Protein AF-A0A7L2VFL7-F1 (afdb_monomer)

InterPro domains:
  IPR003309 SCAN domain [PF02023] (6-89)
  IPR003309 SCAN domain [PS50804] (9-88)
  IPR003309 SCAN domain [SM00431] (5-115)
  IPR003309 SCAN domain [cd07936] (6-88)
  IPR038269 SCAN domain superfamily [G3DSA:1.10.4020.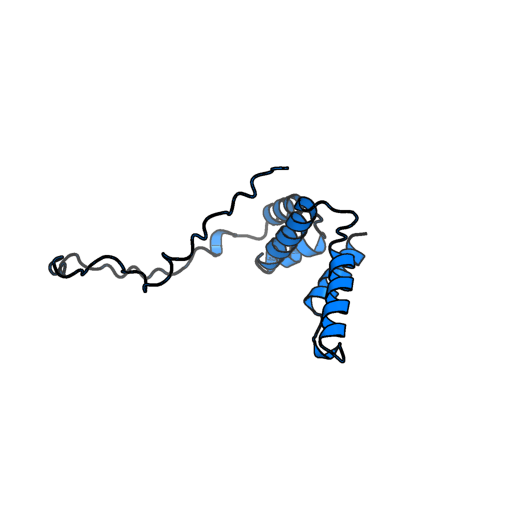10] (2-90)
  IPR050916 SCAN domain and C2H2-type zinc finger [PTHR45935] (4-140)

Foldseek 3Di:
DLVQLVVLVCCLVVPDPVVDPDPVRSVVSNVVSCCSNQVCVPDDPVLSVQVVVLVVVLVPDDPLQSVQLVVVRDPGPVSSVVSSVPPPPDDPPVPPDPPPVPPPDDPPPPDDPDPDPDDDDDPDDDPPPPDDDDDPDDDD

pLDDT: mean 75.17, std 22.05, range [34.53, 97.94]

Mean predicted aligned error: 16.54 Å

Solvent-accessible surface area (backbone atoms only — not comparable to full-atom values): 9161 Å² total; per-residue (Å²): 116,68,70,62,35,50,52,28,42,51,52,45,74,67,60,52,68,85,82,27,99,40,73,71,52,35,53,51,52,47,51,54,28,45,44,63,36,58,34,67,94,81,37,54,73,66,58,44,49,47,53,52,49,33,53,50,53,55,68,70,43,58,70,77,52,28,59,61,40,55,77,68,61,58,91,43,49,70,52,43,48,58,44,50,72,67,54,82,68,84,59,88,70,71,76,78,66,78,81,75,77,77,74,81,75,70,96,76,77,81,72,78,95,80,80,81,76,77,87,76,82,74,86,83,84,79,88,85,74,80,74,80,80,78,80,80,78,85,88,132

Radius of gyration: 26.39 Å; Cα contacts (8 Å, |Δi|>4): 62; chains: 1; bounding box: 78×59×44 Å

Secondary structure (DSSP, 8-state):
-HHHHHHHHHHHHH--GGGSSSHHHHHHHHHHHHHHHH-TTTS-HHHHHHHHHHHHHHHHS-HHHHHHHHTT--SSHHHHHHHHHH--SS-GGGG-----------TT----S-----S----S--TT--PPP-------

Structure (mmCIF, N/CA/C/O backbone):
data_AF-A0A7L2VFL7-F1
#
_entry.id   AF-A0A7L2VFL7-F1
#
loop_
_atom_site.group_PDB
_atom_site.id
_atom_site.type_symbol
_atom_site.label_atom_id
_atom_site.label_alt_id
_atom_site.label_comp_id
_atom_site.label_asym_id
_atom_site.label_entity_id
_atom_site.label_seq_id
_atom_site.pdbx_PDB_ins_code
_atom_site.Cartn_x
_atom_site.Cartn_y
_atom_site.Cartn_z
_atom_site.occupancy
_atom_site.B_iso_or_equiv
_atom_site.auth_seq_id
_atom_site.auth_comp_id
_atom_site.auth_asym_id
_atom_site.auth_atom_id
_atom_site.pdbx_PDB_model_num
ATOM 1 N N . GLY A 1 1 ? 9.071 12.356 2.035 1.00 55.81 1 GLY A N 1
ATOM 2 C CA . GLY A 1 1 ? 7.751 12.522 2.670 1.00 55.81 1 GLY A CA 1
ATOM 3 C C . GLY A 1 1 ? 6.825 11.390 2.271 1.00 55.81 1 GLY A C 1
ATOM 4 O O . GLY A 1 1 ? 7.038 10.813 1.204 1.00 55.81 1 GLY A O 1
ATOM 5 N N . GLY A 1 2 ? 5.824 11.090 3.104 1.00 70.19 2 GLY A N 1
ATOM 6 C CA . GLY A 1 2 ? 4.863 9.991 2.915 1.00 70.19 2 GLY A CA 1
ATOM 7 C C . GLY A 1 2 ? 4.106 10.017 1.579 1.00 70.19 2 GLY A C 1
ATOM 8 O O . GLY A 1 2 ? 3.979 8.979 0.937 1.00 70.19 2 GLY A O 1
ATOM 9 N N . ALA A 1 3 ? 3.743 11.201 1.070 1.00 75.56 3 ALA A N 1
ATOM 10 C CA . ALA A 1 3 ? 2.986 11.348 -0.183 1.00 75.56 3 ALA A CA 1
ATOM 11 C C . ALA A 1 3 ? 3.668 10.722 -1.420 1.00 75.56 3 ALA A C 1
ATOM 13 O O . ALA A 1 3 ? 3.010 10.130 -2.273 1.00 75.56 3 ALA A O 1
ATOM 14 N N . ARG A 1 4 ? 5.004 10.804 -1.517 1.00 83.56 4 ARG A N 1
ATOM 15 C CA . ARG A 1 4 ? 5.759 10.199 -2.631 1.00 83.56 4 ARG A CA 1
ATOM 16 C C . ARG A 1 4 ? 5.761 8.672 -2.553 1.00 83.56 4 ARG A C 1
ATOM 18 O O . ARG A 1 4 ? 5.671 8.004 -3.578 1.00 83.56 4 ARG A O 1
ATOM 25 N N . THR A 1 5 ? 5.889 8.130 -1.344 1.00 85.25 5 THR A N 1
ATOM 26 C CA . THR A 1 5 ? 5.843 6.684 -1.088 1.00 85.25 5 THR A CA 1
ATOM 27 C C . THR A 1 5 ? 4.475 6.125 -1.472 1.00 85.25 5 THR A C 1
ATOM 29 O O . THR A 1 5 ? 4.401 5.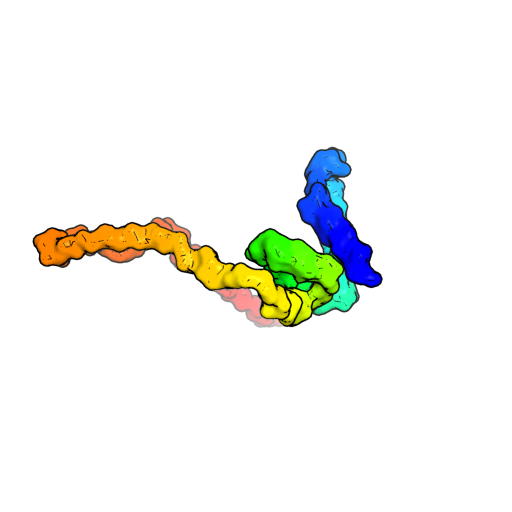113 -2.163 1.00 85.25 5 THR A O 1
ATOM 32 N N . GLU A 1 6 ? 3.412 6.840 -1.105 1.00 86.19 6 GLU A N 1
ATOM 33 C CA . GLU A 1 6 ? 2.034 6.468 -1.414 1.00 86.19 6 GLU A CA 1
ATOM 34 C C . GLU A 1 6 ? 1.735 6.525 -2.918 1.00 86.19 6 GLU A C 1
ATOM 36 O O . GLU A 1 6 ? 1.154 5.602 -3.483 1.00 86.19 6 GLU A O 1
ATOM 41 N N . GLN A 1 7 ? 2.234 7.543 -3.622 1.00 89.75 7 GLN A N 1
ATOM 42 C CA . GLN A 1 7 ? 2.110 7.606 -5.079 1.00 89.75 7 GLN A CA 1
ATOM 43 C C . GLN A 1 7 ? 2.789 6.414 -5.779 1.00 89.75 7 GLN A C 1
ATOM 45 O O . GLN A 1 7 ? 2.252 5.874 -6.748 1.00 89.75 7 GLN A O 1
ATOM 50 N N . LEU A 1 8 ? 3.963 5.991 -5.299 1.00 92.56 8 LEU A N 1
ATOM 51 C CA . LEU A 1 8 ? 4.678 4.832 -5.842 1.00 92.56 8 LEU A CA 1
ATOM 52 C C . LEU A 1 8 ? 3.946 3.520 -5.542 1.00 92.56 8 LEU A C 1
ATOM 54 O O . LEU A 1 8 ? 3.877 2.667 -6.427 1.00 92.56 8 LEU A O 1
ATOM 58 N N . ARG A 1 9 ? 3.341 3.388 -4.354 1.00 92.81 9 ARG A N 1
ATOM 59 C CA . ARG A 1 9 ? 2.456 2.266 -4.007 1.00 92.81 9 ARG A CA 1
ATOM 60 C C . ARG A 1 9 ? 1.289 2.160 -4.980 1.00 92.81 9 ARG A C 1
ATOM 62 O O . ARG A 1 9 ? 1.076 1.106 -5.574 1.00 92.81 9 ARG A O 1
ATOM 69 N N . LEU A 1 10 ? 0.564 3.260 -5.186 1.00 93.38 10 LEU A N 1
ATOM 70 C CA . LEU A 1 10 ? -0.582 3.287 -6.093 1.00 93.38 10 LEU A CA 1
ATOM 71 C C . LEU A 1 10 ? -0.162 2.945 -7.521 1.00 93.38 10 LEU A C 1
ATOM 73 O O . LEU A 1 10 ? -0.793 2.107 -8.155 1.00 93.38 10 LEU A O 1
ATOM 77 N N . ARG A 1 11 ? 0.952 3.507 -8.004 1.00 96.19 11 ARG A N 1
ATOM 78 C CA . ARG A 1 11 ? 1.505 3.155 -9.319 1.00 96.19 11 ARG A CA 1
ATOM 79 C C . ARG A 1 11 ? 1.880 1.681 -9.419 1.00 96.19 11 ARG A C 1
ATOM 81 O O . ARG A 1 11 ? 1.633 1.092 -10.459 1.00 96.19 11 ARG A O 1
ATOM 88 N N . PHE A 1 12 ? 2.446 1.086 -8.370 1.00 96.69 12 PHE A N 1
ATOM 89 C CA . PHE A 1 12 ? 2.750 -0.344 -8.332 1.00 96.69 12 PHE A CA 1
ATOM 90 C C . PHE A 1 12 ? 1.480 -1.202 -8.424 1.00 96.69 12 PHE A C 1
ATOM 92 O O . PHE A 1 12 ? 1.422 -2.114 -9.243 1.00 96.69 12 PHE A O 1
ATOM 99 N N . ARG A 1 13 ? 0.452 -0.892 -7.623 1.00 94.88 13 ARG A N 1
ATOM 100 C CA . ARG A 1 13 ? -0.804 -1.660 -7.559 1.00 94.88 13 ARG A CA 1
ATOM 101 C C . ARG A 1 13 ? -1.698 -1.477 -8.787 1.00 94.88 13 ARG A C 1
ATOM 103 O O . ARG A 1 13 ? -2.402 -2.405 -9.163 1.00 94.88 13 ARG A O 1
ATOM 110 N N . GLN A 1 14 ? -1.679 -0.293 -9.395 1.00 96.19 14 GLN A N 1
ATOM 111 C CA . GLN A 1 14 ? -2.523 0.056 -10.543 1.00 96.19 14 GLN A CA 1
ATOM 112 C C . GLN A 1 14 ? -1.842 -0.188 -11.894 1.00 96.19 14 GLN A C 1
ATOM 114 O O . GLN A 1 14 ? -2.495 -0.016 -12.922 1.00 96.19 14 GLN A O 1
ATOM 119 N N . PHE A 1 15 ? -0.559 -0.569 -11.901 1.00 97.25 15 PHE A N 1
ATOM 120 C CA . PHE A 1 15 ? 0.182 -0.855 -13.125 1.00 97.25 15 PHE A CA 1
ATOM 121 C C . PHE A 1 15 ? -0.519 -1.939 -13.944 1.00 97.25 15 PHE A C 1
ATOM 123 O O . PHE A 1 15 ? -0.746 -3.054 -13.467 1.00 97.25 15 PHE A O 1
ATOM 130 N N . ARG A 1 16 ? -0.829 -1.623 -15.200 1.00 96.12 16 ARG A N 1
ATOM 131 C CA . ARG A 1 16 ? -1.462 -2.555 -16.130 1.00 96.12 16 ARG A CA 1
ATOM 132 C C . ARG A 1 16 ? -0.433 -3.167 -17.064 1.00 96.12 16 ARG A C 1
ATOM 134 O O . ARG A 1 16 ? 0.466 -2.489 -17.550 1.00 96.12 16 ARG A O 1
ATOM 141 N N . TYR A 1 17 ? -0.609 -4.443 -17.395 1.00 94.69 17 TYR A N 1
ATOM 142 C CA . TYR A 1 17 ? 0.283 -5.136 -18.326 1.00 94.69 17 TYR A CA 1
ATOM 143 C C . TYR A 1 17 ? 0.363 -4.437 -19.693 1.00 94.69 17 TYR A C 1
ATOM 145 O O . TYR A 1 17 ? 1.437 -4.370 -20.275 1.00 94.69 17 TYR A O 1
ATOM 153 N N . GLN A 1 18 ? -0.743 -3.851 -20.164 1.00 95.62 18 GLN A N 1
ATOM 154 C CA . GLN A 1 18 ? -0.819 -3.114 -21.429 1.00 95.62 18 GLN A CA 1
ATOM 155 C C . GLN A 1 18 ? 0.082 -1.867 -21.465 1.00 95.62 18 GLN A C 1
ATOM 157 O O . GLN A 1 18 ? 0.423 -1.401 -22.547 1.00 95.62 18 GLN A O 1
ATOM 162 N N . GLU A 1 19 ? 0.486 -1.330 -20.308 1.00 92.12 19 GLU A N 1
ATOM 163 C CA . GLU A 1 19 ? 1.465 -0.235 -20.233 1.00 92.12 19 GLU A CA 1
ATOM 164 C C . GLU A 1 19 ? 2.884 -0.704 -20.599 1.00 92.12 19 GLU A C 1
ATOM 166 O O . GLU A 1 19 ? 3.758 0.118 -20.874 1.00 92.12 19 GLU A O 1
ATOM 171 N N . ALA A 1 20 ? 3.128 -2.018 -20.623 1.00 91.31 20 ALA A N 1
ATOM 172 C CA . ALA A 1 20 ? 4.372 -2.615 -21.077 1.00 91.31 20 ALA A CA 1
ATOM 173 C C . ALA A 1 20 ? 4.199 -3.300 -22.437 1.00 91.31 20 ALA A C 1
ATOM 175 O O . ALA A 1 20 ? 3.347 -4.161 -22.627 1.00 91.31 20 ALA A O 1
ATOM 176 N N . GLY A 1 21 ? 5.105 -3.003 -23.368 1.00 90.88 21 GLY A N 1
ATOM 177 C CA . GLY A 1 21 ? 5.142 -3.666 -24.677 1.00 90.88 21 GLY A CA 1
ATOM 178 C C . GLY A 1 21 ? 5.604 -5.131 -24.646 1.00 90.88 21 GLY A C 1
ATOM 179 O O . GLY A 1 21 ? 5.612 -5.777 -25.687 1.00 90.88 21 GLY A O 1
ATOM 180 N N . ALA A 1 22 ? 6.033 -5.655 -23.489 1.00 95.62 22 ALA A N 1
ATOM 181 C CA . ALA A 1 22 ? 6.531 -7.025 -23.342 1.00 95.62 22 ALA A CA 1
ATOM 182 C C . ALA A 1 22 ? 6.514 -7.508 -21.873 1.00 95.62 22 ALA A C 1
ATOM 184 O O . ALA A 1 22 ? 6.680 -6.686 -20.963 1.00 95.62 22 ALA A O 1
ATOM 185 N N . PRO A 1 23 ? 6.466 -8.833 -21.610 1.00 96.94 23 PRO A N 1
ATOM 186 C CA . PRO A 1 23 ? 6.499 -9.381 -20.249 1.00 96.94 23 PRO A CA 1
ATOM 187 C C . PRO A 1 23 ? 7.741 -8.981 -19.446 1.00 96.94 23 PRO A C 1
ATOM 189 O O . PRO A 1 23 ? 7.650 -8.619 -18.272 1.00 96.94 23 PRO A O 1
ATOM 192 N N . GLY A 1 24 ? 8.915 -8.992 -20.085 1.00 97.94 24 GLY A N 1
ATOM 193 C CA . GLY A 1 24 ? 10.165 -8.585 -19.439 1.00 97.94 24 GLY A CA 1
ATOM 194 C C . GLY A 1 24 ? 10.168 -7.106 -19.039 1.00 97.94 24 GLY A C 1
ATOM 195 O O . GLY A 1 24 ? 10.678 -6.754 -17.973 1.00 97.94 24 GLY A O 1
ATOM 196 N N . ALA A 1 25 ? 9.551 -6.246 -19.855 1.00 97.25 25 ALA A N 1
ATOM 197 C CA . ALA A 1 25 ? 9.390 -4.829 -19.547 1.00 97.25 25 ALA A CA 1
ATOM 198 C C . ALA A 1 25 ? 8.400 -4.617 -18.389 1.00 97.25 25 ALA A C 1
ATOM 200 O O . ALA A 1 25 ? 8.703 -3.854 -17.473 1.00 97.25 25 ALA A O 1
ATOM 201 N N . ALA A 1 26 ? 7.284 -5.357 -18.367 1.00 97.31 26 ALA A N 1
ATOM 202 C CA . ALA A 1 26 ? 6.323 -5.337 -17.263 1.00 97.31 26 ALA A CA 1
ATOM 203 C C . ALA A 1 26 ? 6.982 -5.735 -15.932 1.00 97.31 26 ALA A C 1
ATOM 205 O O . ALA A 1 26 ? 6.889 -5.008 -14.943 1.00 97.31 26 ALA A O 1
ATOM 206 N N . CYS A 1 27 ? 7.716 -6.854 -15.917 1.00 97.56 27 CYS A N 1
ATOM 207 C CA . CYS A 1 27 ? 8.409 -7.330 -14.719 1.00 97.56 27 CYS A CA 1
ATOM 208 C C . CYS A 1 27 ? 9.450 -6.316 -14.222 1.00 97.56 27 CYS A C 1
ATOM 210 O O . CYS A 1 27 ? 9.512 -6.025 -13.026 1.00 97.56 27 CYS A O 1
ATOM 212 N N . ARG A 1 28 ? 10.247 -5.735 -15.130 1.00 97.25 28 ARG A N 1
ATOM 213 C CA . ARG A 1 28 ? 11.218 -4.688 -14.782 1.00 97.25 28 ARG A CA 1
ATOM 214 C C . ARG A 1 28 ? 10.528 -3.477 -14.160 1.00 97.25 28 ARG A C 1
ATOM 216 O O . ARG A 1 28 ? 10.955 -3.018 -13.103 1.00 97.25 28 ARG A O 1
ATOM 223 N N . ARG A 1 29 ? 9.434 -3.012 -14.767 1.00 96.81 29 ARG A N 1
ATOM 224 C CA . ARG A 1 29 ? 8.694 -1.846 -14.284 1.00 96.81 29 ARG A CA 1
ATOM 225 C C . ARG A 1 29 ? 8.088 -2.075 -12.900 1.00 96.81 29 ARG A C 1
ATOM 227 O O . ARG A 1 29 ? 8.219 -1.216 -12.031 1.00 96.81 29 ARG A O 1
ATOM 234 N N . LEU A 1 30 ? 7.504 -3.248 -12.663 1.00 97.50 30 LEU A N 1
ATOM 235 C CA . LEU A 1 30 ? 6.996 -3.636 -11.344 1.00 97.50 30 LEU A CA 1
ATOM 236 C C . LEU A 1 30 ? 8.106 -3.663 -10.284 1.00 97.50 30 LEU A C 1
ATOM 238 O O . LEU A 1 30 ? 7.886 -3.186 -9.174 1.00 97.50 30 LEU A O 1
ATOM 242 N N . ARG A 1 31 ? 9.309 -4.153 -10.620 1.00 97.19 31 ARG A N 1
ATOM 243 C CA . ARG A 1 31 ? 10.468 -4.143 -9.704 1.00 97.19 31 ARG A CA 1
ATOM 244 C C . ARG A 1 31 ? 10.943 -2.728 -9.367 1.00 97.19 31 ARG A C 1
ATOM 246 O O . ARG A 1 31 ? 11.313 -2.465 -8.228 1.00 97.19 31 ARG A O 1
ATOM 253 N N . GLU A 1 32 ? 10.953 -1.817 -10.335 1.00 96.44 32 GLU A N 1
ATOM 254 C CA . GLU A 1 32 ? 11.309 -0.411 -10.097 1.00 96.44 32 GLU A CA 1
ATOM 255 C C . GLU A 1 32 ? 10.305 0.272 -9.165 1.00 96.44 32 GLU A C 1
ATOM 257 O O . GLU A 1 32 ? 10.693 0.937 -8.203 1.00 96.44 32 GLU A O 1
ATOM 262 N N . LEU A 1 33 ? 9.011 0.079 -9.432 1.00 96.56 33 LEU A N 1
ATOM 263 C CA . LEU A 1 33 ? 7.931 0.642 -8.626 1.00 96.56 33 LEU A CA 1
ATOM 264 C C . LEU A 1 33 ? 7.939 0.068 -7.202 1.00 96.56 33 LEU A C 1
ATOM 266 O O . LEU A 1 33 ? 7.841 0.836 -6.243 1.00 96.56 33 LEU A O 1
ATOM 270 N N . SER A 1 34 ? 8.135 -1.248 -7.048 1.00 95.31 34 SER A N 1
ATOM 271 C CA . SER A 1 34 ? 8.195 -1.889 -5.730 1.00 95.31 34 SER A CA 1
ATOM 272 C C . SER A 1 34 ? 9.400 -1.425 -4.915 1.00 95.31 34 SER A C 1
ATOM 274 O O . SER A 1 34 ? 9.243 -1.115 -3.737 1.00 95.31 34 SER A O 1
ATOM 276 N N . ARG A 1 35 ? 10.584 -1.280 -5.528 1.00 95.19 35 ARG A N 1
ATOM 277 C CA . ARG A 1 35 ? 11.763 -0.698 -4.862 1.00 95.19 35 ARG A CA 1
ATOM 278 C C . ARG A 1 35 ? 11.535 0.755 -4.466 1.00 95.19 35 ARG A C 1
ATOM 280 O O . ARG A 1 35 ? 11.883 1.143 -3.359 1.00 95.19 35 ARG A O 1
ATOM 287 N N . GLY A 1 36 ? 10.916 1.557 -5.330 1.00 93.81 36 GLY A N 1
ATOM 288 C CA . GLY A 1 36 ? 10.601 2.950 -5.017 1.00 93.81 36 GLY A CA 1
ATOM 289 C C . GLY A 1 36 ? 9.645 3.099 -3.828 1.00 93.81 36 GLY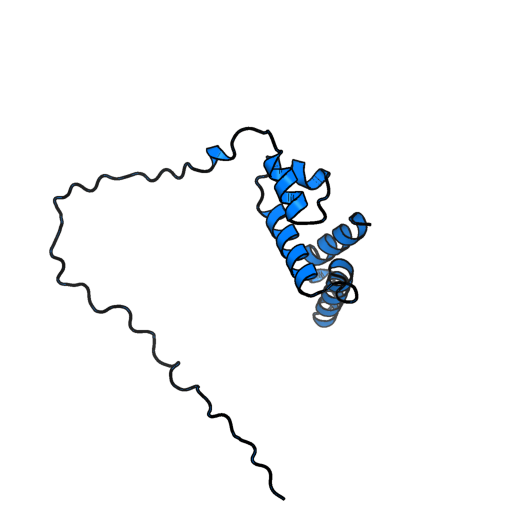 A C 1
ATOM 290 O O . GLY A 1 36 ? 9.827 3.992 -2.999 1.00 93.81 36 GLY A O 1
ATOM 291 N N . TRP A 1 37 ? 8.645 2.223 -3.740 1.00 93.81 37 TRP A N 1
ATOM 292 C CA . TRP A 1 37 ? 7.673 2.195 -2.650 1.00 93.81 37 TRP A CA 1
ATOM 293 C C . TRP A 1 37 ? 8.271 1.620 -1.352 1.00 93.81 37 TRP A C 1
ATOM 295 O O . TRP A 1 37 ? 8.337 2.312 -0.329 1.00 93.81 37 TRP A O 1
ATOM 305 N N . LEU A 1 38 ? 8.761 0.379 -1.395 1.00 94.31 38 LEU A N 1
ATOM 306 C CA . LEU A 1 38 ? 9.218 -0.363 -0.216 1.00 94.31 38 LEU A CA 1
ATOM 307 C C . LEU A 1 38 ? 10.610 0.076 0.256 1.00 94.31 38 LEU A C 1
ATOM 309 O O . LEU A 1 38 ? 10.883 0.026 1.452 1.00 94.31 38 LEU A O 1
ATOM 313 N N . ARG A 1 39 ? 11.459 0.593 -0.641 1.00 94.12 39 ARG A N 1
ATOM 314 C CA . ARG A 1 39 ? 12.841 1.045 -0.372 1.00 94.12 39 ARG A CA 1
ATOM 315 C C . ARG A 1 39 ? 13.639 0.009 0.437 1.00 94.12 39 ARG A C 1
ATOM 317 O O . ARG A 1 39 ? 14.086 0.335 1.539 1.00 94.12 39 ARG A O 1
ATOM 324 N N . PRO A 1 40 ? 13.791 -1.232 -0.066 1.00 94.19 40 PRO A N 1
ATOM 325 C CA . PRO A 1 40 ? 14.472 -2.309 0.657 1.00 94.19 40 PRO A CA 1
ATOM 326 C C . PRO A 1 40 ? 15.938 -2.000 0.991 1.00 94.19 40 PRO A C 1
ATOM 328 O O . PRO A 1 40 ? 16.508 -2.620 1.876 1.00 94.19 40 PRO A O 1
ATOM 331 N N . GLU A 1 41 ? 16.545 -1.014 0.333 1.00 95.31 41 GLU A N 1
ATOM 332 C CA . GLU A 1 41 ? 17.896 -0.533 0.628 1.00 95.31 41 GLU A CA 1
ATOM 333 C C . GLU A 1 41 ? 17.973 0.266 1.943 1.00 95.31 41 GLU A C 1
ATOM 335 O O . GLU A 1 41 ? 19.060 0.510 2.457 1.00 95.31 41 GLU A O 1
ATOM 340 N N . LEU A 1 42 ? 16.829 0.712 2.473 1.00 94.06 42 LEU A N 1
ATOM 341 C CA . LEU A 1 42 ? 16.727 1.572 3.659 1.00 94.06 42 LEU A CA 1
ATOM 342 C C . LEU A 1 42 ? 15.813 1.001 4.745 1.00 94.06 42 LEU A C 1
ATOM 344 O O . LEU A 1 42 ? 15.667 1.625 5.794 1.00 94.06 42 LEU A O 1
ATOM 348 N N . ARG A 1 43 ? 15.152 -0.130 4.479 1.00 94.06 43 ARG A N 1
ATOM 349 C CA . ARG A 1 43 ? 14.195 -0.752 5.392 1.00 94.06 43 ARG A CA 1
ATOM 350 C C . ARG A 1 43 ? 14.560 -2.197 5.665 1.00 94.06 43 ARG A C 1
ATOM 352 O O . ARG A 1 43 ? 14.888 -2.935 4.740 1.00 94.06 43 ARG A O 1
ATOM 359 N N . SER A 1 44 ? 14.446 -2.602 6.925 1.00 96.75 44 SER A N 1
ATOM 360 C CA . SER A 1 44 ? 14.540 -4.010 7.298 1.00 96.75 44 SER A CA 1
ATOM 361 C C . SER A 1 44 ? 13.350 -4.798 6.746 1.00 96.75 44 SER A C 1
ATOM 363 O O . SER A 1 44 ? 12.322 -4.235 6.354 1.00 96.75 44 SER A O 1
ATOM 365 N N . LYS A 1 45 ? 13.473 -6.127 6.742 1.00 96.81 45 LYS A N 1
ATOM 366 C CA . LYS A 1 45 ? 12.385 -7.029 6.352 1.00 96.81 45 LYS A CA 1
ATOM 367 C C . LYS A 1 45 ? 11.126 -6.765 7.180 1.00 96.81 45 LYS A C 1
ATOM 369 O O . LYS A 1 45 ? 10.037 -6.689 6.625 1.00 96.81 45 LYS A O 1
ATOM 374 N N . GLU A 1 46 ? 11.283 -6.587 8.483 1.00 96.56 46 GLU A N 1
ATOM 375 C CA . GLU A 1 46 ? 10.203 -6.343 9.439 1.00 96.56 46 GLU A CA 1
ATOM 376 C C . GLU A 1 46 ? 9.504 -5.022 9.118 1.00 96.56 46 GLU A C 1
AT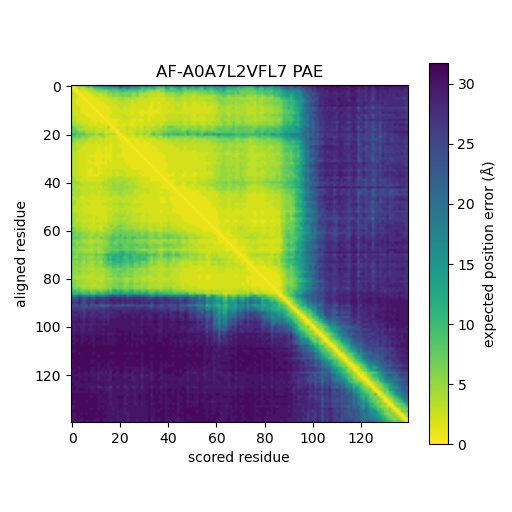OM 378 O O . GLU A 1 46 ? 8.284 -4.978 9.027 1.00 96.56 46 GLU A O 1
ATOM 383 N N . GLN A 1 47 ? 10.263 -3.964 8.820 1.00 93.62 47 GLN A N 1
ATOM 384 C CA . GLN A 1 47 ? 9.694 -2.678 8.408 1.00 93.62 47 GLN A CA 1
ATOM 385 C C . GLN A 1 47 ? 8.926 -2.769 7.081 1.00 93.62 47 GLN A C 1
ATOM 387 O O . GLN A 1 47 ? 7.926 -2.078 6.898 1.00 93.62 47 GLN A O 1
ATOM 392 N N . ILE A 1 48 ? 9.381 -3.603 6.140 1.00 94.56 48 ILE A N 1
ATOM 393 C CA . ILE A 1 48 ? 8.648 -3.863 4.893 1.00 94.56 48 ILE A CA 1
ATOM 394 C C . ILE A 1 48 ? 7.344 -4.607 5.188 1.00 94.56 48 ILE A C 1
ATOM 396 O O . ILE A 1 48 ? 6.308 -4.233 4.646 1.00 94.56 48 ILE A O 1
ATOM 400 N N . LEU A 1 49 ? 7.381 -5.634 6.040 1.00 96.25 49 LEU A N 1
ATOM 401 C CA . LEU A 1 49 ? 6.183 -6.373 6.438 1.00 96.25 49 LEU A CA 1
ATOM 402 C C . LEU A 1 49 ? 5.171 -5.454 7.125 1.00 96.25 49 LEU A C 1
ATOM 404 O O . LEU A 1 49 ? 4.009 -5.470 6.741 1.00 96.25 49 LEU A O 1
ATOM 408 N N . GLU A 1 50 ? 5.611 -4.590 8.039 1.00 94.25 50 GLU A N 1
ATOM 409 C CA . GLU A 1 50 ? 4.748 -3.595 8.687 1.00 94.25 50 GLU A CA 1
ATOM 410 C C . GLU A 1 50 ? 4.069 -2.659 7.679 1.00 94.25 50 GLU A C 1
ATOM 412 O O . GLU A 1 50 ? 2.885 -2.364 7.814 1.00 94.25 50 GLU A O 1
ATOM 417 N N . LEU A 1 51 ? 4.765 -2.231 6.619 1.00 93.00 51 LEU A N 1
ATOM 418 C CA . LEU A 1 51 ? 4.146 -1.424 5.559 1.00 93.00 51 LEU A CA 1
ATOM 419 C C . LEU A 1 51 ? 3.070 -2.190 4.782 1.00 93.00 51 LEU A C 1
ATOM 421 O O . LEU A 1 51 ? 2.057 -1.603 4.402 1.00 93.00 51 LEU A O 1
ATOM 425 N N . LEU A 1 52 ? 3.287 -3.483 4.531 1.00 94.75 52 LEU A N 1
ATOM 426 C CA . LEU A 1 52 ? 2.301 -4.335 3.865 1.00 94.75 52 LEU A CA 1
ATOM 427 C C . LEU A 1 52 ? 1.091 -4.598 4.771 1.00 94.75 52 LEU A C 1
ATOM 429 O O . LEU A 1 52 ? -0.042 -4.561 4.296 1.00 94.75 52 LEU A O 1
ATOM 433 N N . VAL A 1 53 ? 1.318 -4.820 6.068 1.00 95.88 53 VAL A N 1
ATOM 434 C CA . VAL A 1 53 ? 0.247 -4.970 7.063 1.00 95.88 53 VAL A CA 1
ATOM 435 C C . VAL A 1 53 ? -0.552 -3.679 7.173 1.00 95.88 53 VAL A C 1
ATOM 437 O O . VAL A 1 53 ? -1.774 -3.737 7.148 1.00 95.88 53 VAL A O 1
ATOM 440 N N . LEU A 1 54 ? 0.107 -2.520 7.215 1.00 93.19 54 LEU A N 1
ATOM 441 C CA . LEU A 1 54 ? -0.558 -1.221 7.239 1.00 93.19 54 LEU A CA 1
ATOM 442 C C . LEU A 1 54 ? -1.429 -1.012 5.996 1.00 93.19 54 LEU A C 1
ATOM 444 O O . LEU A 1 54 ? -2.588 -0.625 6.119 1.00 93.19 54 LEU A O 1
ATOM 448 N N . GLU A 1 55 ? -0.896 -1.292 4.804 1.00 92.88 55 GLU A N 1
ATOM 449 C CA . GLU A 1 55 ? -1.671 -1.240 3.560 1.00 92.88 55 GLU A CA 1
ATOM 450 C C . GLU A 1 55 ? -2.919 -2.127 3.649 1.00 92.88 55 GLU A C 1
ATOM 452 O O . GLU A 1 55 ? -4.024 -1.673 3.341 1.00 92.88 55 GLU A O 1
ATOM 457 N N . GLN A 1 56 ? -2.744 -3.379 4.080 1.00 95.19 56 GLN A N 1
ATOM 458 C CA . GLN A 1 56 ? -3.844 -4.328 4.186 1.00 95.19 56 GLN A CA 1
ATOM 459 C C . GLN A 1 56 ? -4.867 -3.878 5.231 1.00 95.19 56 GLN A C 1
ATOM 461 O O . GLN A 1 56 ? -6.062 -3.896 4.944 1.00 95.19 56 GLN A O 1
ATOM 466 N N . PHE A 1 57 ? -4.412 -3.429 6.401 1.00 94.31 57 PHE A N 1
ATOM 467 C CA . PHE A 1 57 ? -5.252 -2.924 7.482 1.00 94.31 57 PHE A CA 1
ATOM 468 C C . PHE A 1 57 ? -6.131 -1.779 6.990 1.00 94.31 57 PHE A C 1
ATOM 470 O O . PHE A 1 57 ? -7.348 -1.842 7.119 1.00 94.31 57 PHE A O 1
ATOM 477 N N . LEU A 1 58 ? -5.539 -0.784 6.325 1.00 90.94 58 LEU A N 1
ATOM 478 C CA . LEU A 1 58 ? -6.298 0.331 5.766 1.00 90.94 58 LEU A CA 1
ATOM 479 C C . LEU A 1 58 ? -7.320 -0.128 4.720 1.00 90.94 58 LEU A C 1
ATOM 481 O O . LEU A 1 58 ? -8.398 0.452 4.644 1.00 90.94 58 LEU A O 1
ATOM 485 N N . SER A 1 59 ? -7.019 -1.165 3.932 1.00 91.44 59 SER A N 1
ATOM 486 C CA . SER A 1 59 ? -7.920 -1.664 2.883 1.00 91.44 59 SER A CA 1
ATOM 487 C C . SER A 1 59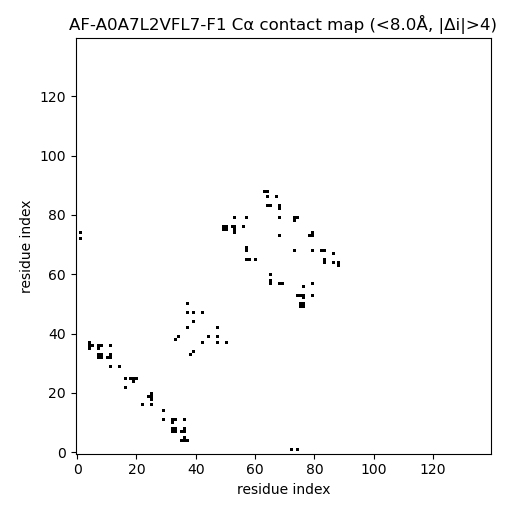 ? -9.149 -2.424 3.395 1.00 91.44 59 SER A C 1
ATOM 489 O O . SER A 1 59 ? -10.150 -2.469 2.686 1.00 91.44 59 SER A O 1
ATOM 491 N N . ILE A 1 60 ? -9.083 -3.011 4.597 1.00 92.94 60 ILE A N 1
ATOM 492 C CA . ILE A 1 60 ? -10.175 -3.818 5.176 1.00 92.94 60 ILE A CA 1
ATOM 493 C C . ILE A 1 60 ? -11.068 -3.034 6.137 1.00 92.94 60 ILE A C 1
ATOM 495 O O . ILE A 1 60 ? -12.073 -3.567 6.602 1.00 92.94 60 ILE A O 1
ATOM 499 N N . LEU A 1 61 ? -10.695 -1.796 6.473 1.00 90.94 61 LEU A N 1
ATOM 500 C CA . LEU A 1 61 ? -11.529 -0.934 7.302 1.00 90.94 61 LEU A CA 1
ATOM 501 C C . LEU A 1 61 ? -12.865 -0.650 6.590 1.00 90.94 61 LEU A C 1
ATOM 503 O O . LEU A 1 61 ? -12.859 -0.420 5.378 1.00 90.94 61 LEU A O 1
ATOM 507 N N . PRO A 1 62 ? -13.994 -0.613 7.324 1.00 90.44 62 PRO A N 1
ATOM 508 C CA . PRO A 1 62 ? -15.258 -0.106 6.793 1.00 90.44 62 PRO A CA 1
ATOM 509 C C . PRO A 1 62 ? -15.086 1.304 6.215 1.00 90.44 62 PRO A C 1
ATOM 511 O O . PRO A 1 62 ? -14.261 2.071 6.712 1.00 90.44 62 PRO A O 1
ATOM 514 N N . GLU A 1 63 ? -15.855 1.653 5.185 1.00 88.62 63 GLU A N 1
ATOM 515 C CA . GLU A 1 63 ? -15.678 2.879 4.390 1.00 88.62 63 GLU A CA 1
ATOM 516 C C . GLU A 1 63 ? -15.672 4.162 5.246 1.00 88.62 63 GLU A C 1
ATOM 518 O O . GLU A 1 63 ? -14.856 5.070 5.037 1.00 88.62 63 GLU A O 1
ATOM 523 N N . GLU A 1 64 ? -16.522 4.213 6.273 1.00 88.38 64 GLU A N 1
ATOM 524 C CA . GLU A 1 64 ? -16.649 5.349 7.188 1.00 88.38 64 GLU A CA 1
ATOM 525 C C . GLU A 1 64 ? -15.367 5.573 7.996 1.00 88.38 64 GLU A C 1
ATOM 527 O O . GLU A 1 64 ? -14.905 6.706 8.150 1.00 88.38 64 GLU A O 1
ATOM 532 N N . ILE A 1 65 ? -14.754 4.489 8.476 1.00 89.50 65 ILE A N 1
ATOM 533 C CA . ILE A 1 65 ? -13.504 4.558 9.237 1.00 89.50 65 ILE A CA 1
ATOM 534 C C . ILE A 1 65 ? -12.320 4.722 8.289 1.00 89.50 65 ILE A C 1
ATOM 536 O O . ILE A 1 65 ? -11.423 5.518 8.559 1.00 89.50 65 ILE A O 1
ATOM 540 N N . GLN A 1 66 ? -12.315 4.008 7.163 1.00 89.50 66 GLN A N 1
ATOM 541 C CA . GLN A 1 66 ? -11.252 4.063 6.168 1.00 89.50 66 GLN A CA 1
ATOM 542 C C . GLN A 1 66 ? -11.039 5.496 5.683 1.00 89.50 66 GLN A C 1
ATOM 544 O O . GLN A 1 66 ? -9.916 5.992 5.750 1.00 89.50 66 GLN A O 1
ATOM 549 N N . SER A 1 67 ? -12.099 6.180 5.246 1.00 87.19 67 SER A N 1
ATOM 550 C CA . SER A 1 67 ? -12.017 7.569 4.775 1.00 87.19 67 SER A CA 1
ATOM 551 C C . SER A 1 67 ? -11.480 8.515 5.856 1.00 87.19 67 SER A C 1
ATOM 553 O O . SER A 1 67 ? -10.641 9.373 5.571 1.00 87.19 67 SER A O 1
ATOM 555 N N . TRP A 1 68 ? -11.881 8.312 7.113 1.00 88.06 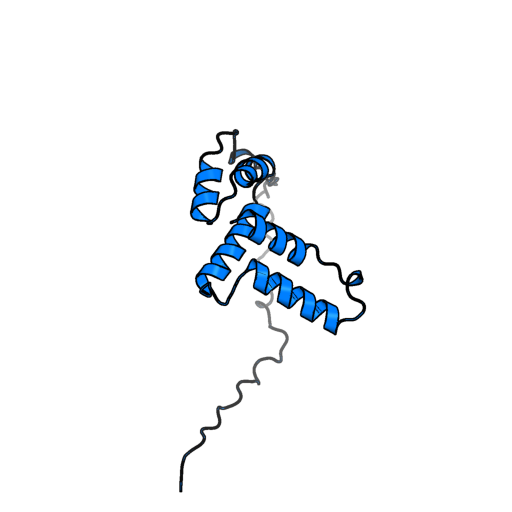68 TRP A N 1
ATOM 556 C CA . TRP A 1 68 ? -11.423 9.111 8.247 1.00 88.06 68 TRP A CA 1
ATOM 557 C C . TRP A 1 68 ? -9.946 8.871 8.601 1.00 88.06 68 TRP A C 1
ATOM 559 O O . TRP A 1 68 ? -9.195 9.825 8.8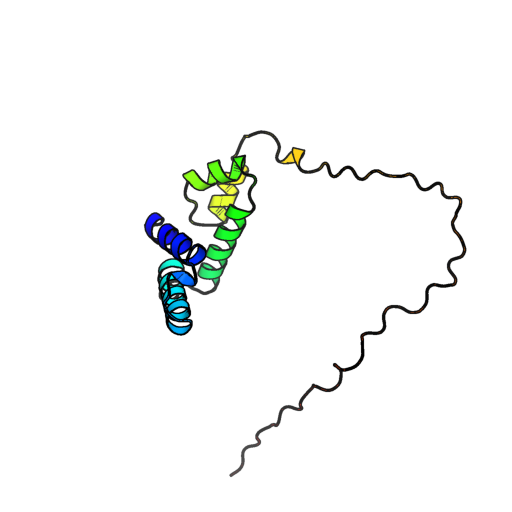23 1.00 88.06 68 TRP A O 1
ATOM 569 N N . VAL A 1 69 ? -9.505 7.609 8.625 1.00 90.12 69 VAL A N 1
ATOM 570 C CA . VAL A 1 69 ? -8.110 7.231 8.907 1.00 90.12 69 VAL A CA 1
ATOM 571 C C . VAL A 1 69 ? -7.195 7.670 7.759 1.00 90.12 69 VAL A C 1
ATOM 573 O O . VAL A 1 69 ? -6.105 8.192 8.000 1.00 90.12 69 VAL A O 1
ATOM 576 N N . TRP A 1 70 ? -7.644 7.525 6.509 1.00 84.81 70 TRP A N 1
ATOM 577 C CA . TRP A 1 70 ? -6.850 7.806 5.311 1.00 84.81 70 TRP A CA 1
ATOM 578 C C . TRP A 1 70 ? -6.401 9.266 5.209 1.00 84.81 70 TRP A C 1
ATOM 580 O O . TRP A 1 70 ? -5.243 9.536 4.886 1.00 84.81 70 TRP A O 1
ATOM 590 N N . VAL A 1 71 ? -7.286 10.214 5.539 1.00 85.25 71 VAL A N 1
ATOM 591 C CA . VAL A 1 71 ? -7.003 11.665 5.512 1.00 85.25 71 VAL A CA 1
ATOM 592 C C . VAL A 1 71 ? -5.859 12.054 6.453 1.00 85.25 71 VAL A C 1
ATOM 594 O O . VAL A 1 71 ? -5.183 13.059 6.238 1.00 85.25 71 VAL A O 1
ATOM 597 N N . ARG A 1 72 ? -5.609 11.254 7.492 1.00 85.88 72 ARG A N 1
ATOM 598 C CA . ARG A 1 72 ? -4.558 11.510 8.483 1.00 85.88 72 ARG A CA 1
ATOM 599 C C . ARG A 1 72 ? -3.230 10.826 8.157 1.00 85.88 72 ARG A C 1
ATOM 601 O O . ARG A 1 72 ? -2.283 11.004 8.914 1.00 85.88 72 ARG A O 1
ATOM 608 N N . HIS A 1 73 ? -3.154 10.095 7.042 1.00 84.81 73 HIS A N 1
ATOM 609 C CA . HIS A 1 73 ? -1.934 9.483 6.505 1.00 84.81 73 HIS A CA 1
ATOM 610 C C . HIS A 1 73 ? -1.077 8.751 7.558 1.00 84.81 73 HIS A C 1
ATOM 612 O O . HIS A 1 73 ? 0.079 9.131 7.762 1.00 84.81 73 HIS A O 1
ATOM 618 N N . PRO A 1 74 ? -1.610 7.714 8.233 1.00 88.50 74 PRO A N 1
ATOM 619 C CA . PRO A 1 74 ? -0.826 6.964 9.208 1.00 88.50 74 PRO A CA 1
ATOM 620 C C . PRO A 1 74 ? 0.410 6.340 8.553 1.00 88.50 74 PRO A C 1
ATOM 622 O O . PRO A 1 74 ? 0.335 5.782 7.458 1.00 88.50 74 PRO A O 1
ATOM 625 N N . GLU A 1 75 ? 1.546 6.413 9.244 1.00 86.94 75 GLU A N 1
ATOM 626 C CA . GLU A 1 75 ? 2.819 5.840 8.788 1.00 86.94 75 GLU A CA 1
ATOM 627 C C . GLU A 1 75 ? 3.115 4.475 9.433 1.00 86.94 75 GLU A C 1
ATOM 629 O O . GLU A 1 75 ? 4.083 3.811 9.060 1.00 86.94 75 GLU A O 1
ATOM 634 N N . SER A 1 76 ? 2.284 4.038 10.386 1.00 89.62 76 SER A N 1
ATOM 635 C CA . SER A 1 76 ? 2.398 2.740 11.056 1.00 89.62 76 SER A CA 1
ATOM 636 C C . SER A 1 76 ? 1.036 2.139 11.398 1.00 89.62 76 SER A C 1
ATOM 638 O O . SER A 1 76 ? 0.046 2.859 11.559 1.00 89.62 76 SER A O 1
ATOM 640 N N . CYS A 1 77 ? 0.997 0.815 11.571 1.00 91.38 77 CYS A N 1
ATOM 641 C CA . CYS A 1 77 ? -0.189 0.098 12.047 1.00 91.38 77 CYS A CA 1
ATOM 642 C C . CYS A 1 77 ? -0.676 0.657 13.387 1.00 91.38 77 CYS A C 1
ATOM 644 O O . CYS A 1 77 ? -1.861 0.915 13.547 1.00 91.38 77 CYS A O 1
ATOM 646 N N . ALA A 1 78 ? 0.241 0.930 14.320 1.00 91.88 78 ALA A N 1
ATOM 647 C CA . ALA A 1 78 ? -0.097 1.500 15.622 1.00 91.88 78 ALA A CA 1
ATOM 648 C C . ALA A 1 78 ? -0.803 2.863 15.504 1.00 91.88 78 ALA A C 1
ATOM 650 O O . ALA A 1 78 ? -1.793 3.105 16.189 1.00 91.88 78 ALA A O 1
ATOM 651 N N . GLN A 1 79 ? -0.336 3.737 14.603 1.00 92.25 79 GLN A N 1
ATOM 652 C CA . GLN A 1 79 ? -1.017 5.006 14.333 1.00 92.25 79 GLN A CA 1
ATOM 653 C C . GLN A 1 79 ? -2.392 4.777 13.704 1.00 92.25 79 GLN A C 1
ATOM 655 O O . GLN A 1 79 ? -3.361 5.401 14.123 1.00 92.25 79 GLN A O 1
ATOM 660 N N . ALA A 1 80 ? -2.494 3.879 12.722 1.00 92.88 80 ALA A N 1
ATOM 661 C CA . ALA A 1 80 ? -3.758 3.577 12.057 1.00 92.88 80 ALA A CA 1
ATOM 662 C C . ALA A 1 80 ? -4.802 2.988 13.022 1.00 92.88 80 ALA A C 1
ATOM 664 O O . ALA A 1 80 ? -5.970 3.357 12.936 1.00 92.88 80 ALA A O 1
ATOM 665 N N . VAL A 1 81 ? -4.383 2.128 13.956 1.00 92.81 81 VAL A N 1
ATOM 666 C CA . VAL A 1 81 ? -5.241 1.552 15.002 1.00 92.81 81 VAL A CA 1
ATOM 667 C C . VAL A 1 81 ? -5.711 2.631 15.969 1.00 92.81 81 VAL A C 1
ATOM 669 O O . VAL A 1 81 ? -6.914 2.786 16.134 1.00 92.81 81 VAL A O 1
ATOM 672 N N . ALA A 1 82 ? -4.804 3.438 16.527 1.00 92.12 82 ALA A N 1
ATOM 673 C CA . ALA A 1 82 ? -5.185 4.519 17.441 1.00 92.12 82 ALA A CA 1
ATOM 674 C C . ALA A 1 82 ? -6.171 5.504 16.786 1.00 92.12 82 ALA A C 1
ATOM 676 O O . ALA A 1 82 ? -7.119 5.977 17.414 1.00 92.12 82 ALA A O 1
ATOM 677 N N . LEU A 1 83 ? -5.970 5.784 15.495 1.00 92.31 83 LEU A N 1
ATOM 678 C CA . LEU A 1 83 ? -6.906 6.550 14.687 1.00 92.31 83 LEU A CA 1
ATOM 679 C C . LEU A 1 83 ? -8.262 5.830 14.578 1.00 92.31 83 LEU A C 1
ATOM 681 O O . LEU A 1 83 ? -9.276 6.409 14.965 1.00 92.31 83 LEU A O 1
ATOM 685 N N . ALA A 1 84 ? -8.293 4.583 14.111 1.00 89.88 84 ALA A N 1
ATOM 686 C CA . ALA A 1 84 ? -9.529 3.813 13.975 1.00 89.88 84 ALA A CA 1
ATOM 687 C C . ALA A 1 84 ? -10.311 3.708 15.300 1.00 89.88 84 ALA A C 1
ATOM 689 O O . ALA A 1 84 ? -11.521 3.899 15.311 1.00 89.88 84 ALA A O 1
ATOM 690 N N . GLU A 1 85 ? -9.636 3.487 16.427 1.00 88.81 85 GLU A N 1
ATOM 691 C CA . GLU A 1 85 ? -10.259 3.413 17.756 1.00 88.81 85 GLU A CA 1
ATOM 692 C C . GLU A 1 85 ? -10.848 4.754 18.209 1.00 88.81 85 GLU A C 1
ATOM 694 O O . GLU A 1 85 ? -11.893 4.794 18.857 1.00 88.81 85 GLU A O 1
ATOM 699 N N . SER A 1 86 ? -10.212 5.869 17.841 1.00 87.56 86 SER A N 1
ATOM 700 C CA . SER A 1 86 ? -10.720 7.213 18.141 1.00 87.56 86 SER A CA 1
ATOM 701 C C . SER A 1 86 ? -11.883 7.654 17.241 1.00 87.56 86 SER A C 1
ATOM 703 O O . SER A 1 86 ? -12.473 8.714 17.474 1.00 87.56 86 SER A O 1
ATOM 705 N N . PHE A 1 87 ? -12.240 6.858 16.225 1.00 85.19 87 PHE A N 1
ATOM 706 C CA . PHE A 1 87 ? -13.408 7.111 15.392 1.00 85.19 87 PHE A CA 1
ATOM 707 C C . PHE A 1 87 ? -14.693 6.922 16.214 1.00 85.19 87 PHE A C 1
ATOM 709 O O . PHE A 1 87 ? -15.192 5.818 16.410 1.00 85.19 87 PHE A O 1
ATOM 716 N N . GLN A 1 88 ? -15.250 8.039 16.682 1.00 69.38 88 GLN A N 1
ATOM 717 C CA . GLN A 1 88 ? -16.510 8.126 17.433 1.00 69.38 88 GLN A CA 1
ATOM 718 C C . GLN A 1 88 ? -17.770 8.060 16.541 1.00 69.38 88 GLN A C 1
ATOM 720 O O . GLN A 1 88 ? -18.847 8.495 16.948 1.00 69.38 88 GLN A O 1
ATOM 725 N N . GLY A 1 89 ? -17.662 7.536 15.317 1.00 60.62 89 GLY A N 1
ATOM 726 C CA . GLY A 1 89 ? -18.821 7.260 14.467 1.00 60.62 89 GLY A CA 1
ATOM 727 C C . GLY A 1 89 ? -19.456 5.948 14.907 1.00 60.62 89 GLY A C 1
ATOM 728 O O . GLY A 1 89 ? -18.829 4.898 14.819 1.00 60.62 89 GLY A O 1
ATOM 729 N N . GLY A 1 90 ? -20.663 6.031 15.464 1.00 56.53 90 GLY A N 1
ATOM 730 C CA . GLY A 1 90 ? -21.319 4.953 16.193 1.00 56.53 90 GLY A CA 1
ATOM 731 C C . GLY A 1 90 ? -21.225 3.572 15.538 1.00 56.53 90 GLY A C 1
ATOM 732 O O . GLY A 1 90 ? -21.591 3.380 14.387 1.00 56.53 90 GLY A O 1
ATOM 733 N N . SER A 1 91 ? -20.848 2.602 16.370 1.00 53.34 91 SER A N 1
ATOM 734 C CA . SER A 1 91 ? -21.105 1.177 16.194 1.00 53.34 91 SER A CA 1
ATOM 735 C C . SER A 1 91 ? -20.225 0.388 15.217 1.00 53.34 91 SER A C 1
ATOM 737 O O . SER A 1 91 ? -20.681 -0.168 14.222 1.00 53.34 91 SER A O 1
ATOM 739 N N . TRP A 1 92 ? -19.013 0.077 15.677 1.00 50.41 92 TRP A N 1
ATOM 740 C CA . TRP A 1 92 ? -18.375 -1.209 15.354 1.00 50.41 92 TRP A CA 1
ATOM 741 C C . TRP A 1 92 ? -19.259 -2.428 15.733 1.00 50.41 92 TRP A C 1
ATOM 743 O O . TRP A 1 92 ? -19.012 -3.542 15.283 1.00 50.41 92 TRP A O 1
ATOM 753 N N . GLN A 1 93 ? -20.308 -2.224 16.549 1.00 50.50 93 GLN A N 1
ATOM 754 C CA . GLN A 1 93 ? -21.236 -3.246 17.053 1.00 50.50 93 GLN A CA 1
ATOM 755 C C . GLN A 1 93 ? -22.338 -3.639 16.046 1.00 50.50 93 GLN A C 1
ATOM 757 O O . GLN A 1 93 ? -23.022 -4.635 16.261 1.00 50.50 93 GLN A O 1
ATOM 762 N N . GLN A 1 94 ? -22.533 -2.907 14.941 1.00 50.38 94 GLN A N 1
ATOM 763 C CA . GLN A 1 94 ? -23.587 -3.215 13.961 1.00 50.38 94 GLN A CA 1
ATOM 764 C C . GLN A 1 94 ? -23.185 -4.271 12.915 1.00 50.38 94 GLN A C 1
ATOM 766 O O . GLN A 1 94 ? -24.035 -4.697 12.138 1.00 50.38 94 GLN A O 1
ATOM 771 N N . GLN A 1 95 ? -21.929 -4.735 12.895 1.00 51.84 95 GLN A N 1
ATOM 772 C CA . GLN A 1 95 ? -21.486 -5.772 11.949 1.00 51.84 95 GLN A CA 1
ATOM 773 C C . GLN A 1 95 ? -21.627 -7.214 12.469 1.00 51.84 95 GLN A C 1
ATOM 775 O O . GLN A 1 95 ? -21.426 -8.160 11.710 1.00 51.84 95 GLN A O 1
ATOM 780 N N . VAL A 1 96 ? -22.069 -7.417 13.717 1.00 46.44 96 VAL A N 1
ATOM 781 C CA . VAL A 1 96 ? -22.450 -8.746 14.230 1.00 46.44 96 VAL A CA 1
ATOM 782 C C . VAL A 1 96 ? -23.961 -8.921 14.100 1.00 46.44 96 VAL A C 1
ATOM 784 O O . VAL A 1 96 ? -24.716 -8.900 15.067 1.00 46.44 96 VAL A O 1
ATOM 787 N N . THR A 1 97 ? -24.455 -9.054 12.873 1.00 43.53 97 THR A N 1
ATOM 788 C CA . THR A 1 97 ? -25.804 -9.596 12.651 1.00 43.53 97 THR A CA 1
ATOM 789 C C . THR A 1 97 ? -25.816 -10.460 11.401 1.00 43.53 97 THR A C 1
ATOM 791 O O . THR A 1 97 ? -26.562 -10.233 10.451 1.00 43.53 97 THR A O 1
ATOM 794 N N . VAL A 1 98 ? -24.994 -11.511 11.410 1.00 44.78 98 VAL A N 1
ATOM 795 C CA . VAL A 1 98 ? -25.335 -12.691 10.617 1.00 44.78 98 VAL A CA 1
ATOM 796 C C . VAL A 1 98 ? -26.610 -13.243 11.243 1.00 44.78 98 VAL A C 1
ATOM 798 O O . VAL A 1 98 ? -26.601 -13.692 12.387 1.00 44.78 98 VAL A O 1
ATOM 801 N N . ARG A 1 99 ? -27.731 -13.165 10.518 1.00 49.59 99 ARG A N 1
ATOM 802 C CA . ARG A 1 99 ? -28.946 -13.905 10.864 1.00 49.59 99 ARG A CA 1
ATOM 803 C C . ARG A 1 99 ? -28.625 -15.390 10.729 1.00 49.59 99 ARG A C 1
ATOM 805 O O . ARG A 1 99 ? -28.893 -15.988 9.691 1.00 49.59 99 ARG A O 1
ATOM 812 N N . VAL A 1 100 ? -28.045 -15.987 11.765 1.00 50.12 100 VAL A N 1
ATOM 813 C CA . VAL A 1 100 ? -28.172 -17.425 11.956 1.00 50.12 100 VAL A CA 1
ATOM 814 C C . VAL A 1 100 ? -29.658 -17.628 12.211 1.00 50.12 100 VAL A C 1
ATOM 816 O O . VAL A 1 100 ? -30.164 -17.313 13.286 1.00 50.12 100 VAL A O 1
ATOM 819 N N . LYS A 1 101 ? -30.396 -18.036 11.175 1.00 46.75 101 LYS A N 1
ATOM 820 C CA . LYS A 1 101 ? -31.696 -18.655 11.394 1.00 46.75 101 LYS A CA 1
ATOM 821 C C . LYS A 1 101 ? -31.384 -19.921 12.177 1.00 46.75 101 LYS A C 1
ATOM 823 O O . LYS A 1 101 ? -30.908 -20.893 11.605 1.00 46.75 101 LYS A O 1
ATOM 828 N N . LEU A 1 102 ? -31.546 -19.852 13.492 1.00 50.22 102 LEU A N 1
ATO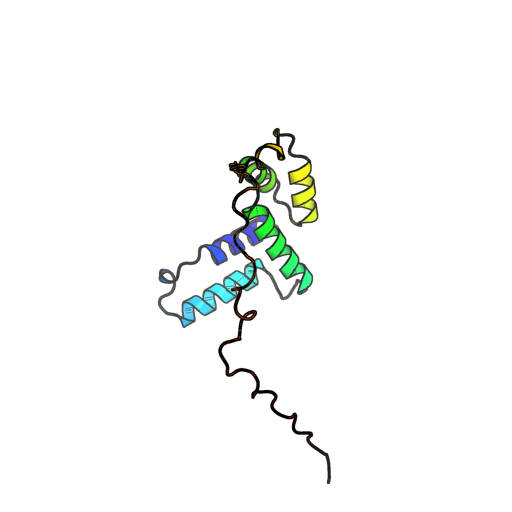M 829 C CA . LEU A 1 102 ? -31.612 -21.036 14.318 1.00 50.22 102 LEU A CA 1
ATOM 830 C C . LEU A 1 102 ? -32.935 -21.705 13.943 1.00 50.22 102 LEU A C 1
ATOM 832 O O . LEU A 1 102 ? -33.987 -21.339 14.458 1.00 50.22 102 LEU A O 1
ATOM 836 N N . GLU A 1 103 ? -32.902 -22.596 12.957 1.00 42.78 103 GLU A N 1
ATOM 837 C CA . GLU A 1 103 ? -33.918 -23.636 12.905 1.00 42.78 103 GLU A CA 1
ATOM 838 C C . GLU A 1 103 ? -33.647 -24.517 14.122 1.00 42.78 103 GLU A C 1
ATOM 840 O O . GLU A 1 103 ? -32.619 -25.189 14.204 1.00 42.78 103 GLU A O 1
ATOM 845 N N . GLU A 1 104 ? -34.521 -24.415 15.124 1.00 42.88 104 GLU A N 1
ATOM 846 C CA . GLU A 1 104 ? -34.593 -25.404 16.190 1.00 42.88 104 GLU A CA 1
ATOM 847 C C . GLU A 1 104 ? -34.834 -26.765 15.538 1.00 42.88 104 GLU A C 1
ATOM 849 O O . GLU A 1 104 ? -35.936 -27.068 15.083 1.00 42.88 104 GLU A O 1
ATOM 854 N N . VAL A 1 105 ? -33.790 -27.588 15.479 1.00 48.72 105 VAL A N 1
ATOM 855 C CA . VAL A 1 105 ? -33.959 -29.014 15.233 1.00 48.72 105 VAL A CA 1
ATOM 856 C C . VAL A 1 105 ? -34.553 -29.594 16.508 1.00 48.72 105 VAL A C 1
ATOM 858 O O . VAL A 1 105 ? -33.908 -29.631 17.557 1.00 48.72 105 VAL A O 1
ATOM 861 N N . THR A 1 106 ? -35.812 -30.012 16.422 1.00 34.53 106 THR A N 1
ATOM 862 C CA . THR A 1 106 ? -36.474 -30.799 17.458 1.00 34.53 106 THR A CA 1
ATOM 863 C C . THR A 1 106 ? -35.653 -32.066 17.717 1.00 34.53 106 THR A C 1
ATOM 865 O O . THR A 1 106 ? -35.378 -32.801 16.766 1.00 34.53 106 THR A O 1
ATOM 868 N N . PRO A 1 107 ? -35.251 -32.358 18.966 1.00 43.59 107 PRO A N 1
ATOM 869 C CA . PRO A 1 107 ? -34.508 -33.570 19.288 1.00 43.59 107 PRO A CA 1
ATOM 870 C C . PRO A 1 107 ? -35.470 -34.766 19.254 1.00 43.59 107 PRO A C 1
ATOM 872 O O . PRO A 1 107 ? -36.029 -35.168 20.271 1.00 43.59 107 PRO A O 1
ATOM 875 N N . GLY A 1 108 ? -35.712 -35.279 18.050 1.00 43.53 108 GLY A N 1
ATOM 876 C CA . GLY A 1 108 ? -36.567 -36.435 17.775 1.00 43.53 108 GLY A CA 1
ATOM 877 C C . GLY A 1 108 ? -36.048 -37.329 16.647 1.00 43.53 108 GLY A C 1
ATOM 878 O O . GLY A 1 108 ? -36.324 -38.520 16.675 1.00 43.53 108 GLY A O 1
ATOM 879 N N . ASP A 1 109 ? -35.220 -36.799 15.743 1.00 51.50 109 ASP A N 1
ATOM 880 C CA . ASP A 1 109 ? -34.683 -37.542 14.594 1.00 51.50 109 ASP A CA 1
ATOM 881 C C . ASP A 1 109 ? -33.172 -37.813 14.734 1.00 51.50 109 ASP A C 1
ATOM 883 O O . ASP A 1 109 ? -32.389 -37.602 13.809 1.00 51.50 109 ASP A O 1
ATOM 887 N N . LEU A 1 110 ? -32.732 -38.270 15.916 1.00 45.66 110 LEU A N 1
ATOM 888 C CA . LEU A 1 110 ? -31.451 -38.981 16.021 1.00 45.66 110 LEU A CA 1
ATOM 889 C C . LEU A 1 110 ? -31.648 -40.388 15.446 1.00 45.66 110 LEU A C 1
ATOM 891 O O . LEU A 1 110 ? -31.877 -41.349 16.180 1.00 45.66 110 LEU A O 1
ATOM 895 N N . GLU A 1 111 ? -31.584 -40.493 14.122 1.00 47.78 111 GLU A N 1
ATOM 896 C CA . GLU A 1 111 ? -31.313 -41.767 13.468 1.00 47.78 111 GLU A CA 1
ATOM 897 C C . GLU A 1 111 ? -29.854 -42.176 13.742 1.00 47.78 111 GLU A C 1
ATOM 899 O O . GLU A 1 111 ? -28.911 -41.397 13.605 1.00 47.78 111 GLU A O 1
ATOM 904 N N . ASP A 1 112 ? -29.747 -43.409 14.228 1.00 42.66 112 ASP A N 1
ATOM 905 C CA . ASP A 1 112 ? -28.594 -44.271 14.496 1.00 42.66 112 ASP A CA 1
ATOM 906 C C . ASP A 1 112 ? -27.201 -43.803 13.994 1.00 42.66 112 ASP A C 1
ATOM 908 O O . ASP A 1 112 ? -26.925 -43.810 12.789 1.00 42.66 112 ASP A O 1
ATOM 912 N N . PRO A 1 113 ? -26.255 -43.470 14.896 1.00 47.88 113 PRO A N 1
ATOM 913 C CA . PRO A 1 113 ? -24.856 -43.281 14.542 1.00 47.88 113 PRO A CA 1
ATOM 914 C C . PRO A 1 113 ? -24.134 -44.635 14.415 1.00 47.88 113 PRO A C 1
ATOM 916 O O . PRO A 1 113 ? -23.303 -44.985 15.254 1.00 47.88 113 PRO A O 1
ATOM 919 N N . GLN A 1 114 ? -24.402 -45.378 13.336 1.00 43.84 114 GLN A N 1
ATOM 920 C CA . GLN A 1 114 ? -23.591 -46.550 12.974 1.00 43.84 114 GLN A CA 1
ATOM 921 C C . GLN A 1 114 ? -23.293 -46.715 11.473 1.00 43.84 114 GLN A C 1
ATOM 923 O O . GLN A 1 114 ? -23.020 -47.821 11.025 1.00 43.84 114 GLN A O 1
ATOM 928 N N . GLU A 1 115 ? -23.258 -45.628 10.698 1.00 42.91 115 GLU A N 1
ATOM 929 C CA . GLU A 1 115 ? -22.815 -45.646 9.287 1.00 42.91 115 GLU A CA 1
ATOM 930 C C . GLU A 1 115 ? -22.018 -44.369 8.927 1.00 42.91 115 GLU A C 1
ATOM 932 O O . GLU A 1 115 ? -22.257 -43.706 7.920 1.00 42.91 115 GLU A O 1
ATOM 937 N N . LEU A 1 116 ? -21.060 -43.969 9.770 1.00 44.84 116 LEU A N 1
ATOM 938 C CA . LEU A 1 116 ? -20.046 -42.973 9.399 1.00 44.84 116 LEU A CA 1
ATOM 939 C C . LEU A 1 116 ? -18.742 -43.709 9.104 1.00 44.84 116 LEU A C 1
ATOM 941 O O . LEU A 1 116 ? -17.934 -43.967 9.995 1.00 44.84 116 LEU A O 1
ATOM 945 N N . GLY A 1 117 ? -18.602 -44.085 7.831 1.00 48.50 117 GLY A N 1
ATOM 946 C CA . GLY A 1 117 ? -17.379 -44.627 7.250 1.00 48.50 117 GLY A CA 1
ATOM 947 C C . GLY A 1 117 ? -16.171 -43.715 7.474 1.00 48.50 117 GLY A C 1
ATOM 948 O O . GLY A 1 117 ? -16.304 -42.512 7.705 1.00 48.50 117 GLY A O 1
ATOM 949 N N . ASP A 1 118 ? -15.001 -44.342 7.436 1.00 46.25 118 ASP A N 1
ATOM 950 C CA . ASP A 1 118 ? -13.760 -43.893 8.056 1.00 46.25 118 ASP A CA 1
ATOM 951 C C . ASP A 1 118 ? -13.339 -42.428 7.803 1.00 46.25 118 ASP A C 1
ATOM 953 O O . ASP A 1 118 ? -13.549 -41.872 6.717 1.00 46.25 118 ASP A O 1
ATOM 957 N N . PRO A 1 119 ? -12.667 -41.796 8.790 1.00 48.59 119 PRO A N 1
ATOM 958 C CA . PRO A 1 119 ? -12.128 -40.448 8.663 1.00 48.59 119 PRO A CA 1
ATOM 959 C C . PRO A 1 119 ? -11.092 -40.357 7.538 1.00 48.59 119 PRO A C 1
ATOM 961 O O . PRO A 1 119 ? -9.975 -40.832 7.686 1.00 48.59 119 PRO A O 1
ATOM 964 N N . TRP A 1 120 ? -11.481 -39.695 6.449 1.00 51.94 120 TRP A N 1
ATOM 965 C CA . TRP A 1 120 ? -10.645 -39.124 5.387 1.00 51.94 120 TRP A CA 1
ATOM 966 C C . TRP A 1 120 ? -9.317 -39.869 5.088 1.00 51.94 120 TRP A C 1
ATOM 968 O O . TRP A 1 120 ? -8.274 -39.670 5.708 1.00 51.94 120 TRP A O 1
ATOM 978 N N . GLU A 1 121 ? -9.317 -40.681 4.037 1.00 49.88 121 GLU A N 1
ATOM 979 C CA . GLU A 1 121 ? -8.071 -41.143 3.424 1.00 49.88 121 GLU A CA 1
ATO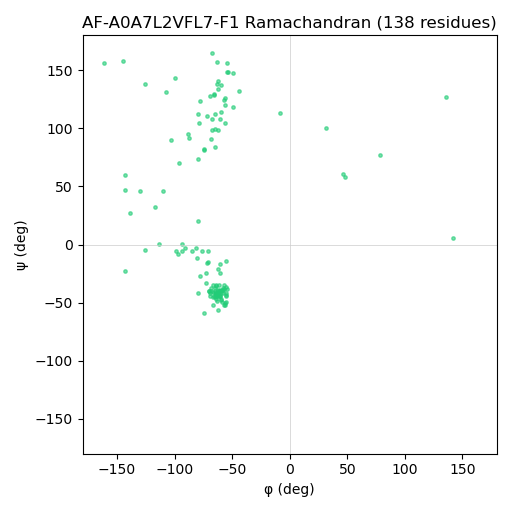M 980 C C . GLU A 1 121 ? -7.502 -40.012 2.538 1.00 49.88 121 GLU A C 1
ATOM 982 O O . GLU A 1 121 ? -8.196 -39.528 1.633 1.00 49.88 121 GLU A O 1
ATOM 987 N N . PRO A 1 122 ? -6.253 -39.552 2.744 1.00 51.66 122 PRO A N 1
ATOM 988 C CA . PRO A 1 122 ? -5.607 -38.651 1.800 1.00 51.66 122 PRO A CA 1
ATOM 989 C C . PRO A 1 122 ? -5.432 -39.359 0.446 1.00 51.66 122 PRO A C 1
ATOM 991 O O . PRO A 1 122 ? -4.997 -40.511 0.427 1.00 51.66 122 PRO A O 1
ATOM 994 N N . PRO A 1 123 ? -5.673 -38.699 -0.705 1.00 45.16 123 PRO A N 1
ATOM 995 C CA . PRO A 1 123 ? -5.349 -39.294 -1.997 1.00 45.16 123 PRO A CA 1
ATOM 996 C C . PRO A 1 123 ? -3.843 -39.576 -2.038 1.00 45.16 123 PRO A C 1
ATOM 998 O O . PRO A 1 123 ? -3.034 -38.653 -1.942 1.00 45.16 123 PRO A O 1
ATOM 1001 N N . GLY A 1 124 ? -3.478 -40.858 -2.095 1.00 39.97 124 GLY A N 1
ATOM 1002 C CA . GLY A 1 124 ? -2.104 -41.337 -1.964 1.00 39.97 124 GLY A CA 1
ATOM 1003 C C . GLY A 1 124 ? -1.119 -40.681 -2.939 1.00 39.97 124 GLY A C 1
ATOM 1004 O O . GLY A 1 124 ? -1.471 -40.316 -4.058 1.00 39.97 124 GLY A O 1
ATOM 1005 N N . GLY A 1 125 ? 0.140 -40.547 -2.501 1.00 51.56 125 GLY A N 1
ATOM 1006 C CA . GLY A 1 125 ? 1.260 -40.163 -3.374 1.00 51.56 125 GLY A CA 1
ATOM 1007 C C . GLY A 1 125 ? 2.318 -39.219 -2.790 1.00 51.56 125 GLY A C 1
ATOM 1008 O O . GLY A 1 125 ? 3.194 -38.778 -3.525 1.00 51.56 125 GLY A O 1
ATOM 1009 N N . TRP A 1 126 ? 2.262 -38.870 -1.499 1.00 45.84 126 TRP A N 1
ATOM 1010 C CA . TRP A 1 126 ? 3.153 -37.854 -0.904 1.00 45.84 126 TRP A CA 1
ATOM 1011 C C . TRP A 1 126 ? 4.133 -38.416 0.133 1.00 45.84 126 TRP A C 1
ATOM 1013 O O . TRP A 1 126 ? 4.964 -37.673 0.650 1.00 45.84 126 TRP A O 1
ATOM 1023 N N . ARG A 1 127 ? 4.102 -39.730 0.400 1.00 49.19 127 ARG A N 1
ATOM 1024 C CA . ARG A 1 127 ? 5.009 -40.368 1.369 1.00 49.19 127 ARG A CA 1
ATOM 1025 C C . ARG A 1 127 ? 6.414 -40.691 0.836 1.00 49.19 127 ARG A C 1
ATOM 1027 O O . ARG A 1 127 ? 7.263 -41.033 1.646 1.00 49.19 127 ARG A O 1
ATOM 1034 N N . ASP A 1 128 ? 6.708 -40.452 -0.445 1.00 48.19 128 ASP A N 1
ATOM 1035 C CA . ASP A 1 128 ? 7.986 -40.871 -1.058 1.00 48.19 128 ASP A CA 1
ATOM 1036 C C . ASP A 1 128 ? 8.897 -39.732 -1.561 1.00 48.19 128 ASP A C 1
ATOM 1038 O O . ASP A 1 128 ? 9.649 -39.899 -2.520 1.00 48.19 128 ASP A O 1
ATOM 1042 N N . ARG A 1 129 ? 8.902 -38.552 -0.921 1.00 44.47 129 ARG A N 1
ATOM 1043 C CA . ARG A 1 129 ? 9.943 -37.527 -1.187 1.00 44.47 129 ARG A CA 1
ATOM 1044 C C . ARG A 1 129 ? 10.602 -36.968 0.070 1.00 44.47 129 ARG A C 1
ATOM 1046 O O . ARG A 1 129 ? 10.846 -35.768 0.164 1.00 44.47 129 ARG A O 1
ATOM 1053 N N . VAL A 1 130 ? 10.981 -37.847 0.993 1.00 46.75 130 VAL A N 1
ATOM 1054 C CA . VAL A 1 130 ? 12.141 -37.568 1.850 1.00 46.75 130 VAL A CA 1
ATOM 1055 C C . VAL A 1 130 ? 13.365 -38.084 1.100 1.00 46.75 130 VAL A C 1
ATOM 1057 O O . VAL A 1 130 ? 13.703 -39.261 1.162 1.00 46.75 130 VAL A O 1
ATOM 1060 N N . ALA A 1 131 ? 13.987 -37.211 0.307 1.00 43.28 131 ALA A N 1
ATOM 1061 C CA . ALA A 1 131 ? 15.305 -37.498 -0.243 1.00 43.28 131 ALA A CA 1
ATOM 1062 C C . ALA A 1 131 ? 16.305 -37.562 0.927 1.00 43.28 131 ALA A C 1
ATOM 1064 O O . ALA A 1 131 ? 16.327 -36.623 1.728 1.00 43.28 131 ALA A O 1
ATOM 1065 N N . PRO A 1 132 ? 17.123 -38.620 1.058 1.00 40.94 132 PRO A N 1
ATOM 1066 C CA . PRO A 1 132 ? 18.188 -38.622 2.047 1.00 40.94 132 PRO A CA 1
ATOM 1067 C C . PRO A 1 132 ? 19.216 -37.548 1.678 1.00 40.94 132 PRO A C 1
ATOM 1069 O O . PRO A 1 132 ? 19.671 -37.470 0.532 1.00 40.94 132 PRO A O 1
ATOM 1072 N N . ALA A 1 133 ? 19.553 -36.706 2.656 1.00 46.81 133 ALA A N 1
ATOM 1073 C CA . ALA A 1 133 ? 20.684 -35.798 2.579 1.00 46.81 133 ALA A CA 1
ATOM 1074 C C . ALA A 1 133 ? 21.940 -36.628 2.294 1.00 46.81 133 ALA A C 1
ATOM 1076 O O . ALA A 1 133 ? 22.266 -37.535 3.054 1.00 46.81 133 ALA A O 1
ATOM 1077 N N . LYS A 1 134 ? 22.620 -36.353 1.178 1.00 48.69 134 LYS A N 1
ATOM 1078 C CA . LYS A 1 134 ? 23.969 -36.873 0.979 1.00 48.69 134 LYS A CA 1
ATOM 1079 C C . LYS A 1 134 ? 24.914 -35.992 1.776 1.00 48.69 134 LYS A C 1
ATOM 1081 O O . LYS A 1 134 ? 25.171 -34.853 1.392 1.00 48.69 134 LYS A O 1
ATOM 1086 N N . GLU A 1 135 ? 25.358 -36.537 2.898 1.00 47.03 135 GLU A N 1
ATOM 1087 C CA . GLU A 1 135 ? 26.606 -36.183 3.557 1.00 47.03 135 GLU A CA 1
ATOM 1088 C C . GLU A 1 135 ? 27.715 -36.204 2.498 1.00 47.03 135 GLU A C 1
ATOM 1090 O O . GLU A 1 135 ? 27.940 -37.211 1.827 1.00 47.03 135 GLU A O 1
ATOM 1095 N N . THR A 1 136 ? 28.344 -35.057 2.267 1.00 49.06 136 THR A N 1
ATOM 1096 C CA . THR A 1 136 ? 29.649 -35.008 1.613 1.00 49.06 136 THR A CA 1
ATOM 1097 C C . THR A 1 136 ? 30.678 -35.136 2.722 1.00 49.06 136 THR A C 1
ATOM 1099 O O . THR A 1 136 ? 30.979 -34.146 3.388 1.00 49.06 136 THR A O 1
ATOM 1102 N N . GLU A 1 137 ? 31.130 -36.367 2.948 1.00 51.66 137 GLU A N 1
ATOM 1103 C CA . GLU A 1 137 ? 32.367 -36.651 3.669 1.00 51.66 137 GLU A CA 1
ATOM 1104 C C . GLU A 1 137 ? 33.555 -36.048 2.909 1.00 51.66 137 GLU A C 1
ATOM 1106 O O . GLU A 1 137 ? 33.650 -36.129 1.680 1.00 51.66 137 GLU A O 1
ATOM 1111 N N . GLU A 1 138 ? 34.404 -35.388 3.691 1.00 48.44 138 GLU A N 1
ATOM 1112 C CA . GLU A 1 138 ? 35.789 -35.038 3.399 1.00 48.44 138 GLU A CA 1
ATOM 1113 C C . GLU A 1 138 ? 36.655 -36.299 3.231 1.00 48.44 138 GLU A C 1
ATOM 1115 O O . GLU A 1 138 ? 36.308 -37.339 3.777 1.00 48.44 138 GLU A O 1
ATOM 1120 N N . GLU A 1 139 ? 37.780 -36.135 2.520 1.00 50.78 139 GLU A N 1
ATOM 1121 C CA . GLU A 1 139 ? 39.020 -36.947 2.427 1.00 50.78 139 GLU A CA 1
ATOM 1122 C C . GLU A 1 139 ? 39.410 -37.069 0.938 1.00 50.78 139 GLU A C 1
ATOM 1124 O O . GLU A 1 139 ? 38.584 -37.416 0.096 1.00 50.78 139 GLU A O 1
ATOM 1129 N N . GLU A 1 140 ? 40.618 -36.759 0.473 1.00 46.47 140 GLU A N 1
ATOM 1130 C CA . GLU A 1 140 ? 41.897 -36.335 1.062 1.00 46.47 140 GLU A CA 1
ATOM 1131 C C . GLU A 1 140 ? 42.718 -35.696 -0.082 1.00 46.47 140 GLU A C 1
ATOM 1133 O O . GLU A 1 140 ? 42.552 -36.142 -1.247 1.00 46.47 140 GLU A O 1
#

Organism: NCBI:txid135165

Nearest PDB structures (foldseek):
  3lhr-assembly1_A  TM=9.475E-01  e=3.142E-06  Homo sapiens
  4bhx-assembly1_A  TM=9.302E-01  e=3.039E-05  Homo sapiens
  2fi2-assembly1_B  TM=7.679E-01  e=1.539E-05  Homo sapiens
  2fi2-assembly1_A  TM=7.430E-01  e=1.930E-05  Homo sapiens
  4e6s-assembly1_A-2  TM=8.912E-01  e=8.930E-05  Mus musculus

Sequence (140 aa):
GGARTEQLRLRFRQFRYQEAGAPGAACRRLRELSRGWLRPELRSKEQILELLVLEQFLSILPEEIQSWVWVRHPESCAQAVALAESFQGGSWQQQVTVRVKLEEVTPGDLEDPQELGDPWEPPGGWRDRVAPAKETEEEE